Protein AF-A0A7V4HUB0-F1 (afdb_monomer_lite)

Structure (mmCIF, N/CA/C/O backbone):
data_AF-A0A7V4HUB0-F1
#
_entry.id   AF-A0A7V4HUB0-F1
#
loop_
_atom_site.group_PDB
_atom_site.id
_atom_site.type_symbol
_atom_site.label_atom_id
_atom_site.label_alt_id
_atom_site.label_comp_id
_atom_site.label_asym_id
_atom_site.label_entity_id
_atom_site.label_seq_id
_atom_site.pdbx_PDB_ins_code
_atom_site.Cartn_x
_atom_site.Cartn_y
_atom_site.Cartn_z
_atom_site.occupancy
_atom_site.B_iso_or_equiv
_atom_site.auth_seq_id
_atom_site.auth_comp_id
_atom_site.auth_asym_id
_atom_site.auth_atom_id
_atom_site.pdbx_PDB_model_num
ATOM 1 N N . MET A 1 1 ? -4.552 9.282 9.280 1.00 86.94 1 MET A N 1
ATOM 2 C CA . MET A 1 1 ? -3.294 8.653 8.819 1.00 86.94 1 MET A CA 1
ATOM 3 C C . MET A 1 1 ? -3.180 7.199 9.261 1.00 86.94 1 MET A C 1
ATOM 5 O O . MET A 1 1 ? -3.365 6.350 8.412 1.00 86.94 1 MET A O 1
ATOM 9 N N . ARG A 1 2 ? -2.926 6.859 10.540 1.00 94.50 2 ARG A N 1
ATOM 10 C CA . ARG A 1 2 ? -2.800 5.440 10.960 1.00 94.50 2 ARG A CA 1
ATOM 11 C C . ARG A 1 2 ? -4.010 4.588 10.552 1.00 94.50 2 ARG A C 1
ATOM 13 O O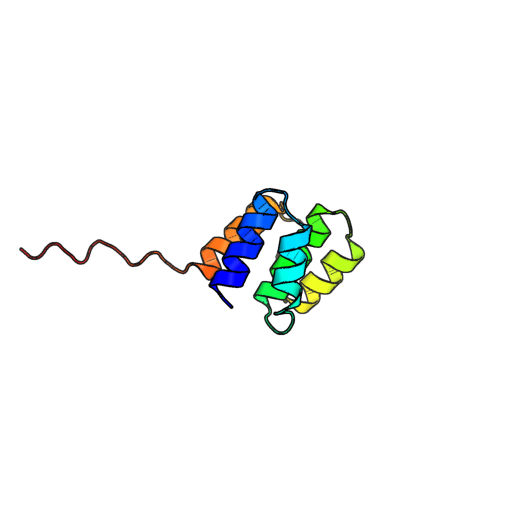 . ARG A 1 2 ? -3.829 3.563 9.908 1.00 94.50 2 ARG A O 1
ATOM 20 N N . ASP A 1 3 ? -5.217 5.043 10.876 1.00 96.44 3 ASP A N 1
ATOM 21 C CA . ASP A 1 3 ? -6.453 4.319 10.546 1.00 96.44 3 ASP A CA 1
ATOM 22 C C . ASP A 1 3 ? -6.663 4.185 9.032 1.00 96.44 3 ASP A C 1
ATOM 24 O O . ASP A 1 3 ? -7.134 3.157 8.555 1.00 96.44 3 ASP A O 1
ATOM 28 N N . ASP A 1 4 ? -6.246 5.198 8.267 1.00 98.00 4 ASP A N 1
ATOM 29 C CA . ASP A 1 4 ? -6.283 5.179 6.804 1.00 98.00 4 ASP A CA 1
ATOM 30 C C . ASP A 1 4 ? -5.360 4.089 6.245 1.00 98.00 4 ASP A C 1
ATOM 32 O O . ASP A 1 4 ? -5.758 3.336 5.358 1.00 98.00 4 ASP A O 1
ATOM 36 N N . LEU A 1 5 ? -4.151 3.951 6.800 1.00 98.12 5 LEU A N 1
ATOM 37 C CA . LEU A 1 5 ? -3.206 2.906 6.402 1.00 98.12 5 LEU A CA 1
ATOM 38 C C . LEU A 1 5 ? -3.696 1.511 6.804 1.00 98.12 5 LEU A C 1
ATOM 40 O O . LEU A 1 5 ? -3.632 0.594 5.990 1.00 98.12 5 LEU A O 1
ATOM 44 N N . LEU A 1 6 ? -4.251 1.351 8.010 1.00 98.06 6 LEU A N 1
ATOM 45 C CA . LEU A 1 6 ? -4.869 0.088 8.435 1.00 98.06 6 LEU A CA 1
ATOM 46 C C . LEU A 1 6 ? -6.011 -0.313 7.491 1.00 98.06 6 LEU A C 1
ATOM 48 O O . LEU A 1 6 ? -6.085 -1.462 7.056 1.00 98.06 6 LEU A O 1
ATOM 52 N N . LYS A 1 7 ? -6.848 0.652 7.099 1.00 98.25 7 LYS A N 1
ATOM 53 C CA . LYS A 1 7 ? -7.933 0.438 6.140 1.00 98.25 7 LYS A CA 1
ATOM 54 C C . LYS A 1 7 ? -7.419 0.075 4.746 1.00 98.25 7 LYS A C 1
ATOM 56 O O . LYS A 1 7 ? -7.994 -0.798 4.100 1.00 98.25 7 LYS A O 1
ATOM 61 N N . ALA A 1 8 ? -6.340 0.710 4.286 1.00 98.44 8 ALA A N 1
ATOM 62 C CA . ALA A 1 8 ? -5.703 0.376 3.015 1.00 98.44 8 ALA A CA 1
ATOM 63 C C . ALA A 1 8 ? -5.178 -1.066 3.002 1.00 98.44 8 ALA A C 1
ATOM 65 O O . ALA A 1 8 ? -5.384 -1.784 2.026 1.00 98.44 8 ALA A O 1
ATOM 66 N N . ILE A 1 9 ? -4.558 -1.509 4.098 1.00 98.44 9 ILE A N 1
ATOM 67 C CA . ILE A 1 9 ? -4.086 -2.889 4.263 1.00 98.44 9 ILE A CA 1
ATOM 68 C C . ILE A 1 9 ? -5.262 -3.869 4.255 1.00 98.44 9 ILE A C 1
ATOM 70 O O . ILE A 1 9 ? -5.199 -4.885 3.566 1.00 98.44 9 ILE A O 1
ATOM 74 N N . ASP A 1 10 ? -6.345 -3.572 4.976 1.00 98.38 10 ASP A N 1
ATOM 75 C CA . ASP A 1 10 ? -7.531 -4.438 5.008 1.00 98.38 10 ASP A CA 1
ATOM 76 C C . ASP A 1 10 ? -8.173 -4.587 3.626 1.00 98.38 10 ASP A C 1
ATOM 78 O O . ASP A 1 10 ? -8.567 -5.687 3.230 1.00 98.38 10 ASP A O 1
ATOM 82 N N . TRP A 1 11 ? -8.220 -3.504 2.851 1.00 98.62 11 TRP A N 1
ATOM 83 C CA . TRP A 1 11 ? -8.629 -3.565 1.453 1.00 98.62 11 TRP A CA 1
ATOM 84 C C . TRP A 1 11 ? -7.674 -4.403 0.603 1.00 98.62 11 TRP A C 1
ATOM 86 O O . TRP A 1 11 ? -8.142 -5.270 -0.134 1.00 98.62 11 TRP A O 1
ATOM 96 N N . ALA A 1 12 ? -6.362 -4.211 0.741 1.00 98.31 12 ALA A N 1
ATOM 97 C CA . ALA A 1 12 ? -5.358 -4.966 -0.004 1.00 98.31 12 ALA A CA 1
ATOM 98 C C . ALA A 1 12 ? -5.457 -6.482 0.257 1.00 98.31 12 ALA A C 1
ATOM 100 O O . ALA A 1 12 ? -5.533 -7.270 -0.688 1.00 98.31 12 ALA A O 1
ATOM 101 N N . LEU A 1 13 ? -5.552 -6.883 1.532 1.00 98.12 13 LEU A N 1
ATOM 102 C CA . LEU A 1 13 ? -5.746 -8.276 1.958 1.00 98.12 13 LEU A CA 1
ATOM 103 C C . LEU A 1 13 ? -7.078 -8.861 1.468 1.00 98.12 13 LEU A C 1
ATOM 105 O O . LEU A 1 13 ? -7.165 -10.058 1.199 1.00 98.12 13 LEU A O 1
ATOM 109 N N . GLY A 1 14 ? -8.109 -8.024 1.340 1.00 97.62 14 GLY A N 1
ATOM 110 C CA . GLY A 1 14 ? -9.419 -8.393 0.808 1.00 97.62 14 GLY A CA 1
ATOM 111 C C . GLY A 1 14 ? -9.525 -8.379 -0.721 1.00 97.62 14 GLY A C 1
ATOM 112 O O . GLY A 1 14 ? -10.635 -8.504 -1.234 1.00 97.62 14 GLY A O 1
ATOM 113 N N . GLY A 1 15 ? -8.424 -8.182 -1.456 1.00 97.25 15 GLY A N 1
ATOM 114 C CA . GLY A 1 15 ? -8.431 -8.130 -2.925 1.00 97.25 15 GLY A CA 1
ATOM 115 C C . GLY A 1 15 ? -8.932 -6.808 -3.521 1.00 97.25 15 GLY A C 1
ATOM 116 O O . GLY A 1 15 ? -9.125 -6.701 -4.728 1.00 97.25 15 GLY A O 1
ATOM 117 N N . GLN A 1 16 ? -9.158 -5.790 -2.693 1.00 98.00 16 GLN A N 1
ATOM 118 C CA . GLN A 1 16 ? -9.629 -4.469 -3.102 1.00 98.00 16 GLN A CA 1
ATOM 119 C C . GLN A 1 16 ? -8.433 -3.523 -3.305 1.00 98.00 16 GLN A C 1
ATOM 121 O O . GLN A 1 16 ? -8.203 -2.606 -2.518 1.00 98.00 16 GLN A O 1
ATOM 126 N N . TRP A 1 17 ? -7.645 -3.747 -4.357 1.00 95.75 17 TRP A N 1
ATOM 127 C CA . TRP A 1 17 ? -6.379 -3.028 -4.571 1.00 95.75 17 TRP A CA 1
ATOM 128 C C . TRP A 1 17 ? -6.577 -1.568 -4.998 1.00 95.75 17 TRP A C 1
ATOM 130 O O . TRP A 1 17 ? -5.916 -0.681 -4.469 1.00 95.75 17 TRP A O 1
ATOM 140 N N . ASP A 1 18 ? -7.564 -1.282 -5.848 1.00 97.00 18 ASP A N 1
ATOM 141 C CA . ASP A 1 18 ? -7.907 0.081 -6.277 1.00 97.00 18 ASP A CA 1
ATOM 142 C C . ASP A 1 18 ? -8.183 1.062 -5.118 1.00 97.00 18 ASP A C 1
ATOM 144 O O . ASP A 1 18 ? -7.600 2.153 -5.083 1.00 97.00 18 ASP A O 1
ATOM 148 N N . PRO A 1 19 ? -9.087 0.759 -4.160 1.00 98.12 19 PRO A N 1
ATOM 149 C CA . PRO A 1 19 ? -9.298 1.648 -3.024 1.00 98.12 19 PRO A CA 1
ATOM 150 C C . PRO A 1 19 ? -8.086 1.695 -2.086 1.00 98.12 19 PRO A C 1
ATOM 152 O O . PRO A 1 19 ? -7.850 2.748 -1.493 1.00 98.12 19 PRO A O 1
ATOM 155 N N . ALA A 1 20 ? -7.294 0.621 -1.985 1.00 98.38 20 ALA A N 1
ATOM 156 C CA . ALA A 1 20 ? -6.045 0.636 -1.227 1.00 98.38 20 ALA A CA 1
ATOM 157 C C . ALA A 1 20 ? -5.029 1.618 -1.836 1.00 98.38 20 ALA A C 1
ATOM 159 O O . ALA A 1 20 ? -4.520 2.474 -1.112 1.00 98.38 20 ALA A O 1
ATOM 160 N N . HIS A 1 21 ? -4.825 1.583 -3.159 1.00 98.25 21 HIS A N 1
ATOM 161 C CA . HIS A 1 21 ? -3.974 2.532 -3.885 1.00 98.25 21 HIS A CA 1
ATOM 162 C C . HIS A 1 21 ? -4.412 3.973 -3.655 1.00 98.25 21 HIS A C 1
ATOM 164 O O . HIS A 1 21 ? -3.609 4.808 -3.240 1.00 98.25 21 HIS A O 1
ATOM 170 N N . ARG A 1 22 ? -5.705 4.266 -3.850 1.00 98.38 22 ARG A N 1
ATOM 171 C CA . ARG A 1 22 ? -6.234 5.622 -3.638 1.00 98.38 22 ARG A CA 1
ATOM 172 C C . ARG A 1 22 ? -5.993 6.131 -2.222 1.00 98.38 22 ARG A C 1
ATOM 174 O O . ARG A 1 22 ? -5.781 7.325 -2.048 1.00 98.38 22 ARG A O 1
ATOM 181 N N . MET A 1 23 ? -6.040 5.249 -1.225 1.00 98.31 23 MET A N 1
ATOM 182 C CA . MET A 1 23 ? -5.793 5.625 0.161 1.00 98.31 23 MET A CA 1
ATOM 183 C C . MET A 1 23 ? -4.321 5.940 0.409 1.00 98.31 23 MET A C 1
ATOM 185 O O . MET A 1 23 ? -4.008 7.011 0.922 1.00 98.31 23 MET A O 1
ATOM 189 N N . VAL A 1 24 ? -3.403 5.050 0.023 1.00 97.88 24 VAL A N 1
ATOM 190 C CA . VAL A 1 24 ? -1.965 5.262 0.275 1.00 97.88 24 VAL A CA 1
ATOM 191 C C . VAL A 1 24 ? -1.390 6.405 -0.556 1.00 97.88 24 VAL A C 1
ATOM 193 O O . VAL A 1 24 ? -0.483 7.093 -0.092 1.00 97.88 24 VAL A O 1
ATOM 196 N N . GLN A 1 25 ? -1.969 6.683 -1.727 1.00 97.69 25 GLN A N 1
ATOM 197 C CA . GLN A 1 25 ? -1.587 7.808 -2.579 1.00 97.69 25 GLN A CA 1
ATOM 198 C C . GLN A 1 25 ? -1.813 9.176 -1.910 1.00 97.69 25 GLN A C 1
ATOM 200 O O . GLN A 1 25 ? -1.131 10.149 -2.223 1.00 97.69 25 GLN A O 1
ATOM 205 N N . GLN A 1 26 ? -2.733 9.268 -0.945 1.00 97.94 26 GLN A N 1
ATOM 206 C CA . GLN A 1 26 ? -2.935 10.495 -0.163 1.00 97.94 26 GLN A CA 1
ATOM 207 C C . GLN A 1 26 ? -1.820 10.740 0.864 1.00 97.94 26 GLN A C 1
ATOM 209 O O . GLN A 1 26 ? -1.712 11.846 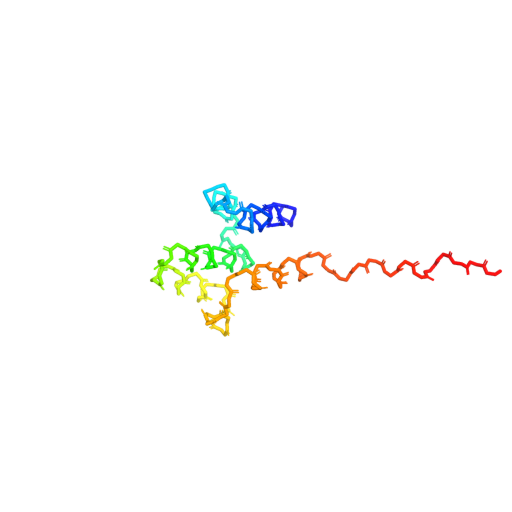1.390 1.00 97.94 26 GLN A O 1
ATOM 214 N N . HIS A 1 27 ? -0.985 9.731 1.134 1.00 97.19 27 HIS A N 1
ATOM 215 C CA . HIS A 1 27 ? 0.001 9.730 2.215 1.00 97.19 27 HIS A CA 1
ATOM 216 C C . HIS A 1 27 ? 1.421 9.399 1.728 1.00 97.19 27 HIS A C 1
ATOM 218 O O . HIS A 1 27 ? 2.240 8.967 2.524 1.00 97.19 27 HIS A O 1
ATOM 224 N N . GLU A 1 28 ? 1.767 9.618 0.453 1.00 95.06 28 GLU A N 1
ATOM 225 C CA . GLU A 1 28 ? 3.070 9.215 -0.137 1.00 95.06 28 GLU A CA 1
ATOM 226 C C . GLU A 1 28 ? 4.317 9.889 0.471 1.00 95.06 28 GLU A C 1
ATOM 228 O O . GLU A 1 28 ? 5.444 9.523 0.138 1.00 95.06 28 GLU A O 1
ATOM 233 N N . ALA A 1 29 ? 4.146 10.873 1.357 1.00 96.25 29 ALA A N 1
ATOM 234 C CA . ALA A 1 29 ? 5.241 11.408 2.167 1.00 96.25 29 ALA A CA 1
ATOM 235 C C . ALA A 1 29 ? 5.614 10.487 3.349 1.00 96.25 29 ALA A C 1
ATOM 237 O O . ALA A 1 29 ? 6.711 10.604 3.894 1.00 96.25 29 ALA A O 1
ATOM 238 N N . ASP A 1 30 ? 4.716 9.583 3.749 1.00 97.50 30 ASP A N 1
ATOM 239 C CA . ASP A 1 30 ? 4.926 8.600 4.807 1.00 97.50 30 ASP A CA 1
ATOM 240 C C . ASP A 1 30 ? 5.581 7.326 4.248 1.00 97.50 30 ASP A C 1
ATOM 242 O O . ASP A 1 30 ? 5.177 6.771 3.220 1.00 97.50 30 ASP A O 1
ATOM 246 N N . LEU A 1 31 ? 6.612 6.841 4.943 1.00 98.00 31 LEU A N 1
ATOM 247 C CA . LEU A 1 31 ? 7.372 5.666 4.512 1.00 98.00 31 LEU A CA 1
ATOM 248 C C . LEU A 1 31 ? 6.550 4.374 4.596 1.00 98.00 31 LEU A C 1
ATOM 250 O O . LEU A 1 31 ? 6.752 3.473 3.784 1.00 98.00 31 LEU A O 1
ATOM 254 N N . THR A 1 32 ? 5.598 4.288 5.526 1.00 98.00 32 THR A N 1
ATOM 255 C CA . THR A 1 32 ? 4.694 3.137 5.652 1.00 98.00 32 THR A CA 1
ATOM 256 C C . THR A 1 32 ? 3.681 3.125 4.515 1.00 98.00 32 THR A C 1
ATOM 258 O O . THR A 1 32 ? 3.427 2.071 3.937 1.00 98.00 32 THR A O 1
ATOM 261 N N . ALA A 1 33 ? 3.154 4.28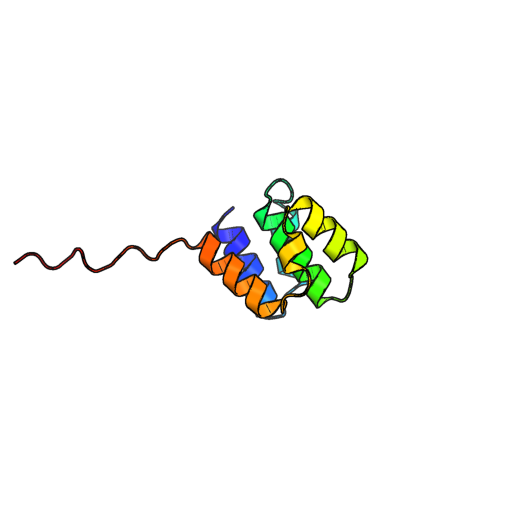9 4.126 1.00 98.44 33 ALA A N 1
ATOM 262 C CA . ALA A 1 33 ? 2.313 4.406 2.935 1.00 98.44 33 ALA A CA 1
ATOM 263 C C . ALA A 1 33 ? 3.069 3.979 1.666 1.00 98.44 33 ALA A C 1
ATOM 265 O O . ALA A 1 33 ? 2.548 3.185 0.883 1.00 98.44 33 ALA A O 1
ATOM 266 N N . CYS A 1 34 ? 4.321 4.427 1.500 1.00 98.62 34 CYS A N 1
ATOM 267 C CA . CYS A 1 34 ? 5.192 3.972 0.410 1.00 98.62 34 CYS A CA 1
ATOM 268 C C . CYS A 1 34 ? 5.417 2.455 0.446 1.00 98.62 34 CYS A C 1
ATOM 270 O O . CYS A 1 34 ? 5.433 1.815 -0.604 1.00 98.62 34 CYS A O 1
ATOM 272 N N . TRP A 1 35 ? 5.576 1.872 1.637 1.00 98.69 35 TRP A N 1
ATOM 273 C CA . TRP A 1 35 ? 5.759 0.432 1.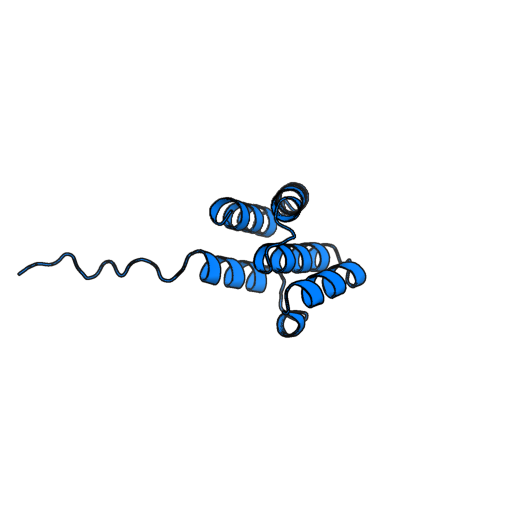791 1.00 98.69 35 TRP A CA 1
ATOM 274 C C . TRP A 1 35 ? 4.517 -0.331 1.325 1.00 98.69 35 TRP A C 1
ATOM 276 O O . TRP A 1 35 ? 4.631 -1.210 0.478 1.00 98.69 35 TRP A O 1
ATOM 286 N N . ILE A 1 36 ? 3.322 0.069 1.769 1.00 98.50 36 ILE A N 1
ATOM 287 C CA . ILE A 1 36 ? 2.058 -0.540 1.323 1.00 98.50 36 ILE A CA 1
ATOM 288 C C . ILE A 1 36 ? 1.896 -0.397 -0.201 1.00 98.50 36 ILE A C 1
ATOM 290 O O . ILE A 1 36 ? 1.519 -1.358 -0.868 1.00 98.50 36 ILE A O 1
ATOM 294 N N . HIS A 1 37 ? 2.246 0.763 -0.773 1.00 98.50 37 HIS A N 1
ATOM 295 C CA . HIS A 1 37 ? 2.217 0.994 -2.224 1.00 98.50 37 HIS A CA 1
ATOM 296 C C . HIS A 1 37 ? 3.130 0.012 -2.982 1.00 98.50 37 HIS A C 1
ATOM 298 O O . HIS A 1 37 ? 2.757 -0.511 -4.033 1.00 98.50 37 HIS A O 1
ATOM 304 N N . ALA A 1 38 ? 4.306 -0.290 -2.425 1.00 98.62 38 ALA A N 1
ATOM 305 C CA . ALA A 1 38 ? 5.228 -1.272 -2.987 1.00 98.62 38 ALA A CA 1
ATOM 306 C C . ALA A 1 38 ? 4.626 -2.683 -3.022 1.00 98.62 38 ALA A C 1
ATOM 308 O O . ALA A 1 38 ? 4.770 -3.383 -4.031 1.00 98.62 38 ALA A O 1
ATOM 309 N N . VAL A 1 39 ? 3.928 -3.076 -1.950 1.00 98.50 39 VAL A N 1
ATOM 310 C CA . VAL A 1 39 ? 3.275 -4.387 -1.856 1.00 98.50 39 VAL A CA 1
ATOM 311 C C . VAL A 1 39 ? 2.091 -4.492 -2.815 1.00 98.50 39 VAL A C 1
ATOM 313 O O . VAL A 1 39 ? 1.925 -5.524 -3.456 1.00 98.50 39 VAL A O 1
ATOM 316 N N . LEU A 1 40 ? 1.304 -3.427 -2.988 1.00 98.56 40 LEU A N 1
ATOM 317 C CA . LEU A 1 40 ? 0.201 -3.424 -3.955 1.00 98.56 40 LEU A CA 1
ATOM 318 C C . LEU A 1 40 ? 0.698 -3.695 -5.384 1.00 98.56 40 LEU A C 1
ATOM 320 O O . LEU A 1 40 ? 0.234 -4.633 -6.026 1.00 98.56 40 LEU A O 1
ATOM 324 N N . HIS A 1 41 ? 1.737 -2.991 -5.833 1.00 98.38 41 HIS A N 1
ATOM 325 C CA . HIS A 1 41 ? 2.332 -3.259 -7.146 1.00 98.38 41 HIS A CA 1
ATOM 326 C C . HIS A 1 41 ? 3.002 -4.635 -7.247 1.00 98.38 41 HIS A C 1
ATOM 328 O O . HIS A 1 41 ? 3.053 -5.219 -8.329 1.00 98.38 41 HIS A O 1
ATOM 334 N N . LYS A 1 42 ? 3.508 -5.183 -6.130 1.00 97.81 42 LYS A N 1
ATOM 335 C CA . LYS A 1 42 ? 4.002 -6.567 -6.088 1.00 97.81 42 LYS A CA 1
ATOM 336 C C . LYS A 1 42 ? 2.868 -7.545 -6.407 1.00 97.81 42 LYS A C 1
ATOM 338 O O . LYS A 1 42 ? 3.068 -8.447 -7.215 1.00 97.81 42 LYS A O 1
ATOM 343 N N . ILE A 1 43 ? 1.688 -7.343 -5.817 1.00 97.25 43 ILE A N 1
ATOM 344 C CA . ILE A 1 43 ? 0.498 -8.173 -6.055 1.00 97.25 43 ILE A CA 1
ATOM 345 C C . ILE A 1 43 ? 0.036 -8.077 -7.519 1.00 97.25 43 ILE A C 1
ATOM 347 O O . ILE A 1 43 ? -0.310 -9.090 -8.122 1.00 97.25 43 ILE A O 1
ATOM 351 N N . GLU A 1 44 ? 0.083 -6.883 -8.109 1.00 96.81 44 GLU A N 1
ATOM 352 C CA . GLU A 1 44 ? -0.280 -6.641 -9.516 1.00 96.81 44 GLU A CA 1
ATOM 353 C C . GLU A 1 44 ? 0.726 -7.223 -10.526 1.00 96.81 44 GLU A C 1
ATOM 355 O O . GLU A 1 44 ? 0.434 -7.308 -11.720 1.00 96.81 44 GLU A O 1
ATOM 360 N N . GLY A 1 45 ? 1.923 -7.609 -10.072 1.00 96.81 45 GLY A N 1
ATOM 361 C CA . GLY A 1 45 ? 3.021 -8.044 -10.936 1.00 96.81 45 GLY A CA 1
ATOM 362 C C . GLY A 1 45 ? 3.811 -6.896 -11.577 1.00 96.81 45 GLY A C 1
ATOM 363 O O . GLY A 1 45 ? 4.689 -7.147 -12.407 1.00 96.81 45 GLY A O 1
ATOM 364 N N . ASP A 1 46 ? 3.569 -5.643 -11.178 1.00 97.75 46 ASP A N 1
ATOM 365 C CA . ASP A 1 46 ? 4.361 -4.486 -11.601 1.00 97.75 46 ASP A CA 1
ATOM 366 C C . ASP A 1 46 ? 5.649 -4.380 -10.774 1.00 97.75 46 ASP A C 1
ATOM 368 O O . ASP A 1 46 ? 5.826 -3.550 -9.875 1.00 97.75 46 ASP A O 1
ATOM 372 N N . LEU A 1 47 ? 6.601 -5.253 -11.099 1.00 96.06 47 LEU A N 1
ATOM 373 C CA . LEU A 1 47 ? 7.882 -5.335 -10.396 1.00 96.06 47 LEU A CA 1
ATOM 374 C C . LEU A 1 47 ? 8.727 -4.056 -10.532 1.00 96.06 47 LEU A C 1
ATOM 376 O O . LEU A 1 47 ? 9.636 -3.827 -9.728 1.00 96.06 47 LEU A O 1
ATOM 380 N N . GLY A 1 48 ? 8.489 -3.251 -11.572 1.00 97.88 48 GLY A N 1
ATOM 381 C CA . GLY A 1 48 ? 9.193 -1.993 -11.807 1.00 97.88 48 GLY A CA 1
ATOM 382 C C . GLY A 1 48 ? 8.772 -0.936 -10.794 1.00 97.88 48 GLY A C 1
ATOM 383 O O . GLY A 1 48 ? 9.621 -0.413 -10.062 1.00 97.88 48 GLY A O 1
ATOM 384 N N . ASN A 1 49 ? 7.465 -0.681 -10.704 1.00 98.06 49 ASN A N 1
ATOM 385 C CA . ASN A 1 49 ? 6.917 0.260 -9.730 1.00 98.06 49 ASN A CA 1
ATOM 386 C C . ASN A 1 49 ? 7.058 -0.259 -8.301 1.00 98.06 49 ASN A C 1
ATOM 388 O O . ASN A 1 49 ? 7.472 0.498 -7.422 1.00 98.06 49 ASN A O 1
ATOM 392 N N . SER A 1 50 ? 6.846 -1.556 -8.066 1.00 98.44 50 SER A N 1
ATOM 393 C CA . SER A 1 50 ? 7.064 -2.160 -6.748 1.00 98.44 50 SER A CA 1
ATOM 394 C C . SER A 1 50 ? 8.475 -1.860 -6.217 1.00 98.44 50 SER A C 1
ATOM 396 O O . SER A 1 50 ? 8.633 -1.318 -5.122 1.00 98.44 50 SER A O 1
ATOM 398 N N . ARG A 1 51 ? 9.523 -2.065 -7.034 1.00 98.25 51 ARG A N 1
ATOM 399 C CA . ARG A 1 51 ? 10.913 -1.719 -6.669 1.00 98.25 51 ARG A CA 1
ATOM 400 C C . ARG A 1 51 ? 11.131 -0.240 -6.381 1.00 98.25 51 ARG A C 1
ATOM 402 O O . ARG A 1 51 ? 11.918 0.095 -5.493 1.00 98.25 51 ARG A O 1
ATOM 409 N N . TYR A 1 52 ? 10.504 0.640 -7.153 1.00 98.31 52 TYR A N 1
ATOM 410 C CA . TYR A 1 52 ? 10.592 2.081 -6.932 1.00 98.31 52 TYR A CA 1
ATOM 411 C C . TYR A 1 52 ? 10.049 2.459 -5.548 1.00 98.31 52 TYR A C 1
ATOM 413 O O . TYR A 1 52 ? 10.731 3.148 -4.784 1.00 98.31 52 TYR A O 1
ATOM 421 N N . TRP A 1 53 ? 8.877 1.940 -5.188 1.00 98.56 53 TRP A N 1
ATOM 422 C CA . TRP A 1 53 ? 8.252 2.215 -3.898 1.00 98.56 53 TRP A CA 1
ATOM 423 C C . TRP A 1 53 ? 8.983 1.556 -2.729 1.00 98.56 53 TRP A C 1
ATOM 425 O O . TRP A 1 53 ? 9.170 2.207 -1.703 1.00 98.56 53 TRP A O 1
ATOM 435 N N . TYR A 1 54 ? 9.521 0.343 -2.900 1.00 98.62 54 TYR A N 1
ATOM 436 C CA . TYR A 1 54 ? 10.389 -0.278 -1.891 1.00 98.62 54 TYR A CA 1
ATOM 437 C C . TYR A 1 54 ? 11.619 0.567 -1.570 1.00 98.62 54 TYR A C 1
ATOM 439 O O . TYR A 1 54 ? 11.991 0.708 -0.404 1.00 98.62 54 TYR A O 1
ATOM 447 N N . ARG A 1 55 ? 12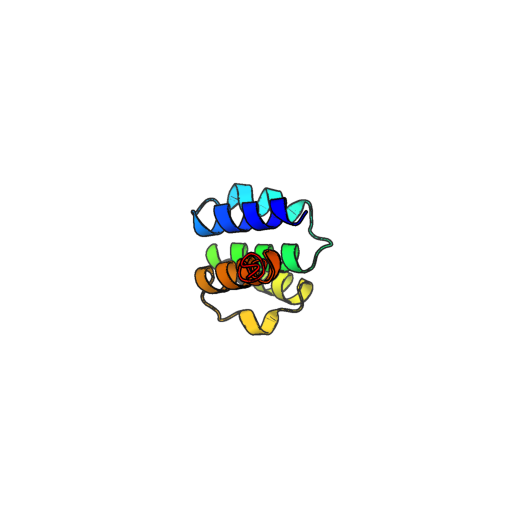.248 1.163 -2.590 1.00 98.44 55 ARG A N 1
ATOM 448 C CA . ARG A 1 55 ? 13.377 2.084 -2.391 1.00 98.44 55 ARG A CA 1
ATOM 449 C C . ARG A 1 55 ? 12.955 3.334 -1.635 1.00 98.44 55 ARG A C 1
ATOM 451 O O . ARG A 1 55 ? 13.682 3.753 -0.742 1.00 98.44 55 ARG A O 1
ATOM 458 N N . ARG A 1 56 ? 11.796 3.910 -1.970 1.00 98.25 56 ARG A N 1
ATOM 459 C CA . ARG A 1 56 ? 11.254 5.070 -1.248 1.00 98.25 56 ARG A CA 1
ATOM 460 C C . ARG A 1 56 ? 10.960 4.752 0.213 1.00 98.25 56 ARG A C 1
ATOM 462 O O . ARG A 1 56 ? 11.287 5.564 1.066 1.00 98.25 56 ARG A O 1
ATOM 469 N N . ALA A 1 57 ? 10.401 3.578 0.488 1.00 98.06 57 ALA A N 1
ATOM 470 C CA . ALA A 1 57 ? 10.096 3.113 1.836 1.00 98.06 57 ALA A CA 1
ATOM 471 C C . ALA A 1 57 ? 11.340 2.703 2.646 1.00 98.06 57 ALA A C 1
ATOM 473 O O . A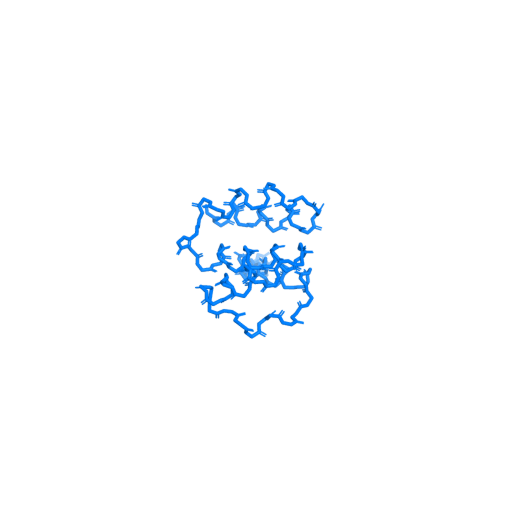LA A 1 57 ? 11.258 2.586 3.866 1.00 98.06 57 ALA A O 1
ATOM 474 N N . GLY A 1 58 ? 12.480 2.459 1.987 1.00 98.25 58 GLY A N 1
ATOM 475 C CA . GLY A 1 58 ? 13.666 1.885 2.626 1.00 98.25 58 GLY A CA 1
ATOM 476 C C . GLY A 1 58 ? 13.453 0.434 3.071 1.00 98.25 58 GLY A C 1
ATOM 477 O O . GLY A 1 58 ? 13.913 0.068 4.145 1.00 98.25 58 GLY A O 1
ATOM 478 N N . LYS A 1 59 ? 12.712 -0.355 2.276 1.00 98.06 59 LYS A N 1
ATOM 479 C CA . LYS A 1 59 ? 12.230 -1.710 2.618 1.00 98.06 59 LYS A CA 1
ATOM 480 C C . LYS A 1 59 ? 12.587 -2.774 1.576 1.00 98.06 59 LYS A C 1
ATOM 482 O O . LYS A 1 59 ? 11.843 -3.725 1.358 1.00 98.06 59 LYS A O 1
ATOM 487 N N . LEU A 1 60 ? 13.713 -2.604 0.882 1.00 97.50 60 LEU A N 1
ATOM 488 C CA . LEU A 1 60 ? 14.153 -3.537 -0.166 1.00 97.50 60 LEU A CA 1
ATOM 489 C C . LEU A 1 60 ? 14.384 -4.963 0.349 1.00 97.50 60 LEU A C 1
ATOM 491 O O . LEU A 1 60 ? 14.280 -5.904 -0.430 1.00 97.50 60 LEU A O 1
ATOM 495 N N . GLU A 1 61 ? 14.665 -5.133 1.637 1.00 97.50 61 GLU A N 1
ATOM 496 C CA . GLU A 1 61 ? 14.820 -6.431 2.292 1.00 97.50 61 GLU A CA 1
ATOM 497 C C . GLU A 1 61 ? 13.531 -7.279 2.301 1.00 97.50 61 GLU A C 1
ATOM 499 O O . GLU A 1 61 ? 13.608 -8.491 2.492 1.00 97.50 61 GLU A O 1
ATOM 504 N N . PHE A 1 62 ? 12.367 -6.673 2.031 1.00 96.94 62 PHE A N 1
ATOM 505 C CA . PHE A 1 62 ? 11.070 -7.354 1.936 1.00 96.94 62 PHE A CA 1
ATOM 506 C C . PHE A 1 62 ? 10.635 -7.650 0.492 1.00 96.94 62 PHE A C 1
ATOM 508 O O . PHE A 1 62 ? 9.549 -8.179 0.258 1.00 96.94 62 PHE A O 1
ATOM 515 N N . ILE A 1 63 ? 11.455 -7.331 -0.514 1.00 95.56 63 ILE A N 1
ATOM 516 C CA . ILE A 1 63 ? 11.042 -7.439 -1.921 1.00 95.56 63 ILE A CA 1
ATOM 517 C C . ILE A 1 63 ? 10.644 -8.861 -2.342 1.00 95.56 63 ILE A C 1
ATOM 519 O O . ILE A 1 63 ? 9.735 -9.013 -3.151 1.00 95.56 63 ILE A O 1
ATOM 523 N N . ASP A 1 64 ? 11.259 -9.881 -1.748 1.00 95.44 64 ASP A N 1
ATOM 524 C CA . ASP A 1 64 ? 10.995 -11.291 -2.057 1.00 95.44 64 ASP A CA 1
ATOM 525 C C . ASP A 1 64 ? 9.988 -11.939 -1.089 1.00 95.44 64 ASP A C 1
ATOM 527 O O . ASP A 1 64 ? 9.732 -13.138 -1.170 1.00 95.44 64 ASP A O 1
ATOM 531 N N . TRP A 1 65 ? 9.414 -11.171 -0.156 1.00 97.94 65 TRP A N 1
ATOM 532 C CA . TRP A 1 65 ? 8.392 -11.681 0.760 1.00 97.94 65 TRP A CA 1
ATOM 533 C C . TRP A 1 65 ? 7.053 -11.887 0.057 1.00 97.94 65 TRP A C 1
ATOM 535 O O . TRP A 1 65 ? 6.695 -11.137 -0.858 1.00 97.94 65 TRP A O 1
ATOM 545 N N . GLU A 1 66 ? 6.284 -12.855 0.555 1.00 97.88 66 GLU A N 1
ATOM 546 C CA . GLU A 1 66 ? 4.897 -13.050 0.146 1.00 97.88 66 GLU A CA 1
ATOM 547 C C . GLU A 1 66 ? 4.060 -11.802 0.489 1.00 97.88 66 GLU A C 1
ATOM 549 O O . GLU A 1 66 ? 4.020 -11.396 1.658 1.00 97.88 66 GLU A O 1
ATOM 554 N N . PRO A 1 67 ? 3.363 -11.183 -0.490 1.00 97.50 67 PRO A N 1
ATOM 555 C CA . PRO A 1 67 ? 2.688 -9.901 -0.288 1.00 97.50 67 PRO A CA 1
ATOM 556 C C . PRO A 1 67 ? 1.680 -9.907 0.866 1.00 97.50 67 PRO A C 1
ATOM 558 O O . PRO A 1 67 ? 1.544 -8.927 1.596 1.00 97.50 67 PRO A O 1
ATOM 561 N N . GLY A 1 68 ? 0.956 -11.016 1.037 1.00 97.56 68 GLY A N 1
ATOM 562 C CA . GLY A 1 68 ? -0.045 -11.143 2.093 1.00 97.56 68 GLY A CA 1
ATOM 563 C C . GLY A 1 68 ? 0.568 -11.157 3.493 1.00 97.56 68 GLY A C 1
ATOM 564 O O . GLY A 1 68 ? 0.015 -10.549 4.408 1.00 97.56 68 GLY A O 1
ATOM 565 N N . ASP A 1 69 ? 1.707 -11.823 3.663 1.00 98.12 69 ASP A N 1
ATOM 566 C CA . ASP A 1 69 ? 2.399 -11.893 4.953 1.00 98.12 69 ASP A CA 1
ATOM 567 C C . ASP A 1 69 ? 3.059 -10.561 5.288 1.00 98.12 69 ASP A C 1
ATOM 569 O O . ASP A 1 69 ? 2.966 -10.079 6.415 1.00 98.12 69 ASP A O 1
ATOM 573 N N . GLU A 1 70 ? 3.617 -9.901 4.280 1.00 97.94 70 GLU A N 1
ATOM 574 C CA . GLU A 1 70 ? 4.170 -8.562 4.415 1.00 97.94 70 GLU A CA 1
ATOM 575 C C . GLU A 1 70 ? 3.107 -7.525 4.812 1.00 97.94 70 GLU A C 1
ATOM 577 O O . GLU A 1 70 ? 3.322 -6.749 5.740 1.00 97.94 70 GLU A O 1
ATOM 582 N N . LEU A 1 71 ? 1.919 -7.544 4.196 1.00 98.31 71 LEU A N 1
ATOM 583 C CA . LEU A 1 71 ? 0.805 -6.672 4.598 1.00 98.31 71 LEU A CA 1
ATOM 584 C C . LEU A 1 71 ? 0.381 -6.899 6.055 1.00 98.31 71 LEU A C 1
ATOM 586 O O . LEU A 1 71 ? 0.066 -5.936 6.759 1.00 98.31 71 LEU A O 1
ATOM 590 N N . ARG A 1 72 ? 0.378 -8.153 6.524 1.00 97.94 72 ARG A N 1
ATOM 591 C CA . ARG A 1 72 ? 0.076 -8.477 7.929 1.00 97.94 72 ARG A CA 1
ATOM 592 C C . ARG A 1 72 ? 1.154 -7.957 8.872 1.00 97.94 72 ARG A C 1
ATOM 594 O O . ARG A 1 72 ? 0.808 -7.424 9.922 1.00 97.94 72 ARG A O 1
ATOM 601 N N . GLU A 1 73 ? 2.421 -8.049 8.487 1.00 97.38 73 GLU A N 1
ATOM 602 C CA . GLU A 1 73 ? 3.531 -7.493 9.264 1.00 97.38 73 GLU A CA 1
ATOM 603 C C . GLU A 1 73 ? 3.411 -5.969 9.390 1.00 97.38 73 GLU A C 1
ATOM 605 O O . GLU A 1 73 ? 3.434 -5.432 10.499 1.00 97.38 73 GLU A O 1
ATOM 610 N N . ILE A 1 74 ? 3.164 -5.264 8.278 1.00 97.19 74 ILE A N 1
ATOM 611 C CA . ILE A 1 74 ? 2.929 -3.811 8.295 1.00 97.19 74 ILE A CA 1
ATOM 612 C C . ILE A 1 74 ? 1.752 -3.470 9.222 1.00 97.19 74 ILE A C 1
ATOM 614 O O . ILE A 1 74 ? 1.824 -2.511 9.996 1.00 97.19 74 ILE A O 1
ATOM 618 N N . LYS A 1 75 ? 0.676 -4.268 9.185 1.00 97.38 75 LYS A N 1
ATOM 619 C CA . LYS A 1 75 ? -0.495 -4.081 10.052 1.00 97.38 75 LYS A CA 1
ATOM 620 C C . LYS A 1 75 ? -0.137 -4.187 11.531 1.00 97.38 75 LYS A C 1
ATOM 622 O O . LYS A 1 75 ? -0.544 -3.325 12.309 1.00 97.38 75 LYS A O 1
ATOM 627 N N . THR A 1 76 ? 0.628 -5.209 11.908 1.00 95.75 76 THR A N 1
ATOM 628 C CA . THR A 1 76 ? 1.099 -5.424 13.284 1.00 95.75 76 THR A CA 1
ATOM 629 C C . THR A 1 76 ? 1.946 -4.247 13.763 1.00 95.75 76 THR A C 1
ATOM 631 O O . THR A 1 76 ? 1.705 -3.706 14.843 1.00 95.75 76 THR A O 1
ATOM 634 N N . LEU A 1 77 ? 2.879 -3.778 12.930 1.00 94.38 77 LEU A N 1
ATOM 635 C CA . LEU A 1 77 ? 3.726 -2.623 13.246 1.00 94.38 77 LEU A CA 1
ATOM 636 C C . LEU A 1 77 ? 2.911 -1.330 13.432 1.00 94.38 77 LEU A C 1
ATOM 638 O O . LEU A 1 77 ? 3.244 -0.508 14.287 1.00 94.38 77 LEU A O 1
ATOM 642 N N . LEU A 1 78 ? 1.829 -1.150 12.667 1.00 93.75 78 LEU A N 1
ATOM 643 C CA . LEU A 1 78 ? 0.940 0.014 12.769 1.00 93.75 78 LEU A CA 1
ATOM 644 C C . LEU A 1 78 ? -0.007 -0.032 13.973 1.00 93.75 78 LEU A C 1
ATOM 646 O O . LEU A 1 78 ? -0.295 1.020 14.552 1.00 93.75 78 LEU A O 1
ATOM 650 N N . ALA A 1 79 ? -0.507 -1.216 14.330 1.00 88.56 79 ALA A N 1
ATOM 651 C CA . ALA A 1 79 ? -1.387 -1.405 15.481 1.00 88.56 79 ALA A CA 1
ATOM 652 C C . ALA A 1 79 ? -0.650 -1.172 16.814 1.00 88.56 79 ALA A C 1
ATOM 654 O O . ALA A 1 79 ? -1.264 -0.727 17.784 1.00 88.56 79 ALA A O 1
ATOM 655 N N . GLY A 1 80 ? 0.672 -1.382 16.832 1.00 78.69 80 GLY A N 1
ATOM 656 C CA . GLY A 1 80 ? 1.468 -1.393 18.056 1.00 78.69 80 GLY A CA 1
ATOM 657 C C . GLY A 1 80 ? 1.203 -2.656 18.887 1.00 78.69 80 GLY A C 1
ATOM 658 O O . GLY A 1 80 ? 0.359 -3.473 18.514 1.00 78.69 80 GLY A O 1
ATOM 659 N N . PRO A 1 81 ? 1.917 -2.854 20.009 1.00 63.16 81 PRO A N 1
ATOM 660 C CA . PRO A 1 81 ? 1.537 -3.892 20.958 1.00 63.16 81 PRO A CA 1
ATOM 661 C C . PRO A 1 81 ? 0.109 -3.603 21.436 1.00 63.16 81 PRO A C 1
ATOM 663 O O . PRO A 1 81 ? -0.193 -2.461 21.798 1.00 63.16 81 PRO A O 1
ATOM 666 N N . GLU A 1 82 ? -0.769 -4.613 21.425 1.00 51.31 82 GLU A N 1
ATOM 667 C CA . GLU A 1 82 ? -2.054 -4.501 22.120 1.00 51.31 82 GLU A CA 1
ATOM 668 C C . GLU A 1 82 ? -1.787 -3.977 23.540 1.00 51.31 82 GLU A C 1
ATOM 670 O O . GLU A 1 82 ? -0.809 -4.409 24.164 1.00 51.31 82 GLU A O 1
ATOM 675 N N . PRO A 1 83 ? -2.585 -3.022 24.057 1.00 49.75 83 PRO A N 1
ATOM 676 C CA . PRO A 1 83 ? -2.439 -2.608 25.440 1.00 49.75 83 PRO A CA 1
ATOM 677 C C . PRO A 1 83 ? -2.582 -3.855 26.307 1.00 49.75 83 PRO A C 1
ATOM 679 O O . PRO A 1 83 ? -3.613 -4.524 26.279 1.00 49.75 83 PRO A O 1
ATOM 682 N N . ASP A 1 84 ? -1.508 -4.173 27.023 1.00 45.91 84 ASP A N 1
ATOM 683 C CA . ASP A 1 84 ? -1.412 -5.296 27.939 1.00 45.91 84 ASP A CA 1
ATOM 684 C C . ASP A 1 84 ? -2.605 -5.259 28.907 1.00 45.91 84 ASP A C 1
ATOM 686 O O . ASP A 1 84 ? -2.661 -4.454 29.839 1.00 45.91 84 ASP A O 1
ATOM 690 N N . ASN A 1 85 ? -3.619 -6.089 28.653 1.00 51.22 85 ASN A N 1
ATOM 691 C CA . ASN A 1 85 ? -4.856 -6.112 29.433 1.00 51.22 85 ASN A CA 1
ATOM 692 C C . ASN A 1 85 ? -4.688 -6.894 30.755 1.00 51.22 85 ASN A C 1
ATOM 694 O O . ASN A 1 85 ? -5.661 -7.407 31.306 1.00 51.22 85 ASN A O 1
ATOM 698 N N . GLN A 1 86 ? -3.462 -7.007 31.282 1.00 51.16 86 GLN A N 1
ATOM 699 C CA . GLN A 1 86 ? -3.169 -7.636 32.577 1.00 51.16 86 GLN A CA 1
ATOM 700 C C . GLN A 1 86 ? -3.099 -6.666 33.771 1.00 51.16 86 GLN A C 1
ATOM 702 O O . GLN A 1 86 ? -2.884 -7.112 34.895 1.00 51.16 86 GLN A O 1
ATOM 707 N N . ALA A 1 87 ? -3.364 -5.366 33.600 1.00 50.53 87 ALA A N 1
ATOM 708 C CA . ALA A 1 87 ? -3.313 -4.391 34.703 1.00 50.53 87 ALA A CA 1
ATOM 709 C C . ALA A 1 87 ? -4.662 -4.092 35.401 1.00 50.53 87 ALA A C 1
ATOM 711 O O . ALA A 1 87 ? -4.770 -3.104 36.125 1.00 50.53 87 ALA A O 1
ATOM 712 N N . LEU A 1 88 ? -5.695 -4.926 35.231 1.00 45.59 88 LEU A N 1
ATOM 713 C CA . LEU A 1 88 ? -6.973 -4.793 35.951 1.00 45.59 88 LEU A CA 1
ATOM 714 C C . LEU A 1 88 ? -7.309 -6.066 36.731 1.00 45.59 88 LEU A C 1
ATOM 716 O O . LEU A 1 88 ? -8.323 -6.713 36.497 1.00 45.59 88 LEU A O 1
ATOM 720 N N . ASN A 1 89 ? -6.453 -6.417 37.686 1.00 41.88 89 ASN A N 1
ATOM 721 C CA . ASN A 1 89 ? -6.857 -7.274 38.796 1.00 41.88 89 ASN A CA 1
ATOM 722 C C . ASN A 1 89 ? -6.248 -6.718 40.092 1.00 41.88 89 ASN A C 1
ATOM 724 O O . ASN A 1 89 ? -5.179 -7.166 40.511 1.00 41.88 89 ASN A O 1
ATOM 728 N N . PRO A 1 90 ? -6.860 -5.688 40.706 1.00 54.91 90 PRO A N 1
ATOM 729 C CA . PRO A 1 90 ? -6.492 -5.323 42.062 1.00 54.91 90 PRO A CA 1
ATOM 730 C C . PRO A 1 90 ? -6.945 -6.459 42.987 1.00 54.91 90 PRO A C 1
ATOM 732 O O . PRO A 1 90 ? -8.126 -6.812 43.006 1.00 54.91 90 PRO A O 1
ATOM 735 N N . GLN A 1 91 ? -5.993 -7.057 43.708 1.00 54.75 91 GLN A N 1
ATOM 736 C CA . GLN A 1 91 ? -6.313 -7.724 44.971 1.00 54.75 91 GLN A CA 1
ATOM 737 C C . GLN A 1 91 ? -6.665 -6.677 46.027 1.00 54.75 91 GLN A C 1
ATOM 739 O O . GLN A 1 91 ? -6.044 -5.589 45.996 1.00 54.75 91 GLN A O 1
#

Secondary structure (DSSP, 8-state):
-HHHHHHHHHHHHTT-HHHHHHHHGGGTTSHHHHHHHHHHHHHHT-HHHHHHHHHHHT-GGGTTS-HHHHHHHHHHHHH-SPP-TTS----

Foldseek 3Di:
DLVLQLVLLVCVLVVNLVSSLVSLVVVLVDLLSLQLQLLSCVVVVVLVSSVVSCVSSVNVVCSPPDSNVSSVVSNDVSVDPDPPPPPPDDD

Radius of gyration: 14.82 Å; chains: 1; bounding box: 24×24×57 Å

Sequence (91 aa):
MRDDLLKAIDWALGGQWDPAHRMVQQHEADLTACWIHAVLHKIEGDLGNSRYWYRRAGKLEFIDWEPGDELREIKTLLAGPEPDNQALNPQ

pLDDT: mean 91.55, std 15.4, range [41.88, 98.69]